Protein AF-A0A8T4I5E3-F1 (afdb_monomer_lite)

Radius of gyration: 19.33 Å; chains: 1; bounding box: 43×22×43 Å

Structure (mmCIF, N/CA/C/O backbone):
data_AF-A0A8T4I5E3-F1
#
_entry.id   AF-A0A8T4I5E3-F1
#
loop_
_atom_site.group_PDB
_atom_site.id
_atom_site.type_symbol
_atom_site.label_atom_id
_atom_site.label_alt_id
_atom_site.label_comp_id
_atom_site.label_asym_id
_atom_site.label_entity_id
_atom_site.label_seq_id
_atom_site.pdbx_PDB_ins_code
_atom_site.Cartn_x
_atom_site.Cartn_y
_atom_site.Cartn_z
_atom_site.occupancy
_atom_site.B_iso_or_equiv
_atom_site.auth_seq_id
_atom_site.auth_comp_id
_atom_site.auth_asym_id
_atom_site.auth_atom_id
_atom_site.pdbx_PDB_model_num
ATOM 1 N N . LEU A 1 1 ? 17.221 5.472 4.743 1.00 57.72 1 LEU A N 1
ATOM 2 C CA . LEU A 1 1 ? 17.304 4.955 3.371 1.00 57.72 1 LEU A CA 1
ATOM 3 C C . LEU A 1 1 ? 17.113 6.129 2.423 1.00 57.72 1 LEU A C 1
ATOM 5 O O . LEU A 1 1 ? 16.028 6.700 2.405 1.00 57.72 1 LEU A O 1
ATOM 9 N N . GLN A 1 2 ? 18.178 6.579 1.768 1.00 70.88 2 GLN A N 1
ATOM 10 C CA . GLN A 1 2 ? 18.135 7.515 0.647 1.00 70.88 2 GLN A CA 1
ATOM 11 C C . GLN A 1 2 ? 17.822 6.761 -0.653 1.00 70.88 2 GLN A C 1
ATOM 13 O O . GLN A 1 2 ? 17.841 5.533 -0.687 1.00 70.88 2 GLN A O 1
ATOM 18 N N . ARG A 1 3 ? 17.497 7.502 -1.720 1.00 60.00 3 ARG A N 1
ATOM 19 C CA . ARG A 1 3 ? 17.063 6.954 -3.019 1.00 60.00 3 ARG A CA 1
ATOM 20 C C . ARG A 1 3 ? 18.064 5.965 -3.634 1.00 60.00 3 ARG A C 1
ATOM 22 O O . ARG A 1 3 ? 17.638 5.067 -4.349 1.00 60.00 3 ARG A O 1
ATOM 29 N N . ASP A 1 4 ? 19.340 6.106 -3.290 1.00 77.19 4 ASP A N 1
ATOM 30 C CA . ASP A 1 4 ? 20.446 5.325 -3.846 1.00 77.19 4 ASP A CA 1
ATOM 31 C C . ASP A 1 4 ? 21.003 4.293 -2.842 1.00 77.19 4 ASP A C 1
ATOM 33 O O . ASP A 1 4 ? 22.024 3.666 -3.098 1.00 77.19 4 ASP A O 1
ATOM 37 N N . ASP A 1 5 ? 20.335 4.085 -1.698 1.00 77.62 5 ASP A N 1
ATOM 38 C CA . ASP A 1 5 ? 20.786 3.131 -0.668 1.00 77.62 5 ASP A CA 1
ATOM 39 C C . ASP A 1 5 ? 20.529 1.659 -1.058 1.00 77.62 5 ASP A C 1
ATOM 41 O O . ASP A 1 5 ? 20.977 0.748 -0.360 1.00 77.62 5 ASP A O 1
ATOM 45 N N . ILE A 1 6 ? 19.794 1.411 -2.148 1.00 78.81 6 ILE A N 1
ATOM 46 C CA . ILE A 1 6 ? 19.543 0.079 -2.708 1.00 78.81 6 ILE A CA 1
ATOM 47 C C . ILE A 1 6 ? 20.024 0.086 -4.161 1.00 78.81 6 ILE A C 1
ATOM 49 O O . ILE A 1 6 ? 19.354 0.626 -5.040 1.00 78.81 6 ILE A O 1
ATOM 53 N N . GLU A 1 7 ? 21.183 -0.523 -4.417 1.00 80.81 7 GLU A N 1
ATOM 54 C CA . GLU A 1 7 ? 21.693 -0.718 -5.776 1.00 80.81 7 GLU A CA 1
ATOM 55 C C . GLU A 1 7 ? 20.902 -1.834 -6.472 1.00 80.81 7 GLU A C 1
ATOM 57 O O . GLU A 1 7 ? 21.076 -3.019 -6.186 1.00 80.81 7 GLU A O 1
ATOM 62 N N . GLY A 1 8 ? 19.999 -1.449 -7.375 1.00 83.44 8 GLY A N 1
ATOM 63 C CA . GLY A 1 8 ? 19.320 -2.368 -8.288 1.00 83.44 8 GLY A CA 1
ATOM 64 C C . GLY A 1 8 ? 19.969 -2.361 -9.672 1.00 83.44 8 GLY A C 1
ATOM 65 O O . GLY A 1 8 ? 20.366 -1.306 -10.162 1.00 83.44 8 GLY A O 1
ATOM 66 N N . ASP A 1 9 ? 20.025 -3.521 -10.329 1.00 88.94 9 ASP A N 1
ATOM 67 C CA . ASP A 1 9 ? 20.450 -3.642 -11.727 1.00 88.94 9 ASP A CA 1
ATOM 68 C C . ASP A 1 9 ? 19.260 -4.038 -12.611 1.00 88.94 9 ASP A C 1
ATOM 70 O O . ASP A 1 9 ? 18.861 -5.197 -12.681 1.00 88.94 9 ASP A O 1
ATOM 74 N N . ALA A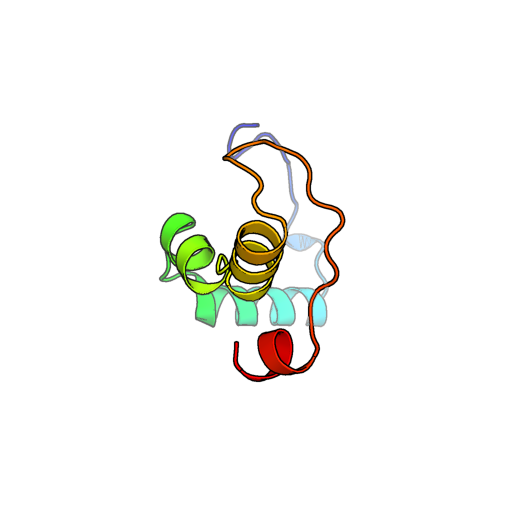 1 10 ? 18.674 -3.069 -13.315 1.00 87.12 10 ALA A N 1
ATOM 75 C CA . ALA A 1 10 ? 17.547 -3.336 -14.204 1.00 87.12 10 ALA A CA 1
ATOM 76 C C . ALA A 1 10 ? 17.928 -4.194 -15.424 1.00 87.12 10 ALA A C 1
ATOM 78 O O . ALA A 1 10 ? 17.029 -4.653 -16.128 1.00 87.12 10 ALA A O 1
ATOM 79 N N . ALA A 1 11 ? 19.217 -4.397 -15.721 1.00 90.50 11 ALA A N 1
ATOM 80 C CA . ALA A 1 11 ? 19.663 -5.221 -16.843 1.00 90.50 11 ALA A CA 1
ATOM 81 C C . ALA A 1 11 ? 19.550 -6.727 -16.564 1.00 90.50 11 ALA A C 1
ATOM 83 O O . ALA A 1 11 ? 19.560 -7.506 -17.515 1.00 90.50 11 ALA A O 1
ATOM 84 N N . VAL A 1 12 ? 19.410 -7.135 -15.296 1.00 95.06 12 VAL A N 1
ATOM 85 C CA . VAL A 1 12 ? 19.273 -8.554 -14.928 1.00 95.06 12 VAL A CA 1
ATOM 86 C C . VAL A 1 12 ? 17.851 -9.096 -15.077 1.00 95.06 12 VAL A C 1
ATOM 88 O O . VAL A 1 12 ? 17.669 -10.307 -15.005 1.00 95.06 12 VAL A O 1
ATOM 91 N N . LEU A 1 13 ? 16.868 -8.217 -15.292 1.00 94.62 13 LEU A N 1
ATOM 92 C CA . LEU A 1 13 ? 15.472 -8.603 -15.484 1.00 94.62 13 LEU A CA 1
ATOM 93 C C . LEU A 1 13 ? 15.290 -9.323 -16.815 1.00 94.62 13 LEU A C 1
ATOM 95 O O . LEU A 1 13 ? 15.754 -8.838 -17.859 1.00 94.62 13 LEU A O 1
ATOM 99 N N . ASP A 1 14 ? 14.549 -10.426 -16.785 1.00 97.38 14 ASP A N 1
ATOM 100 C CA . ASP A 1 14 ? 14.086 -11.060 -18.008 1.00 97.38 14 ASP A CA 1
ATOM 101 C C . ASP A 1 14 ? 13.001 -10.217 -18.710 1.00 97.38 14 ASP A C 1
ATOM 103 O O . ASP A 1 14 ? 12.646 -9.102 -18.303 1.00 97.38 14 ASP A O 1
ATOM 107 N N . LYS A 1 15 ? 12.525 -10.714 -19.855 1.00 96.38 15 LYS A N 1
ATOM 108 C CA . LYS A 1 15 ? 11.543 -9.992 -20.665 1.00 96.38 15 LYS A CA 1
ATOM 109 C C . LYS A 1 15 ? 10.211 -9.823 -19.926 1.00 96.38 15 LYS A C 1
ATOM 111 O O . LYS A 1 15 ? 9.645 -8.733 -19.971 1.00 96.38 15 LYS A O 1
ATOM 116 N N . ASP A 1 16 ? 9.729 -10.875 -19.278 1.00 96.88 16 ASP A N 1
ATOM 117 C CA . ASP A 1 16 ? 8.393 -10.920 -18.687 1.00 96.88 16 ASP A CA 1
ATOM 118 C C . ASP A 1 16 ? 8.364 -10.113 -17.374 1.00 96.88 16 ASP A C 1
ATOM 120 O O . ASP A 1 16 ? 7.399 -9.398 -17.085 1.00 96.88 16 ASP A O 1
ATOM 124 N N . GLU A 1 17 ? 9.461 -10.140 -16.612 1.00 96.38 17 GLU A N 1
ATOM 125 C CA . GLU A 1 17 ? 9.673 -9.298 -15.431 1.00 96.38 17 GLU A CA 1
ATOM 126 C C . GLU A 1 17 ? 9.694 -7.809 -15.795 1.00 96.38 17 GLU A C 1
ATOM 128 O O . GLU A 1 17 ? 9.028 -6.992 -15.149 1.00 96.38 17 GLU A O 1
ATOM 133 N N . ARG A 1 18 ? 10.428 -7.445 -16.855 1.00 95.75 18 ARG A N 1
ATOM 134 C CA . ARG A 1 18 ? 10.482 -6.061 -17.343 1.00 95.75 18 ARG A CA 1
ATOM 135 C C . ARG A 1 18 ? 9.118 -5.583 -17.816 1.00 95.75 18 ARG A C 1
ATOM 137 O O . ARG A 1 18 ? 8.700 -4.497 -17.429 1.00 95.75 18 ARG A O 1
ATOM 144 N N . GLU A 1 19 ? 8.429 -6.393 -18.614 1.00 96.44 19 GLU A N 1
ATOM 145 C CA . GLU A 1 19 ? 7.096 -6.068 -19.123 1.00 96.44 19 GLU A CA 1
ATOM 146 C C . GLU A 1 19 ? 6.109 -5.830 -17.971 1.00 96.44 19 GLU A C 1
ATOM 148 O O . GLU A 1 19 ? 5.376 -4.842 -17.973 1.00 96.44 19 GLU A O 1
ATOM 153 N N . SER A 1 20 ? 6.166 -6.660 -16.926 1.00 96.56 20 SER A N 1
ATOM 154 C CA . SER A 1 20 ? 5.340 -6.489 -15.726 1.00 96.56 20 SER A CA 1
ATOM 155 C C . SER A 1 20 ? 5.608 -5.159 -15.008 1.00 96.56 20 SER A C 1
ATOM 157 O O . SER A 1 20 ? 4.670 -4.473 -14.596 1.00 96.56 20 SER A O 1
ATOM 159 N N . ILE A 1 21 ? 6.878 -4.763 -14.872 1.00 94.56 21 ILE A N 1
ATOM 160 C CA . ILE A 1 21 ? 7.260 -3.484 -14.250 1.00 94.56 21 ILE A CA 1
ATOM 161 C C . ILE A 1 21 ? 6.826 -2.301 -15.118 1.00 94.56 21 ILE A C 1
ATOM 163 O O . ILE A 1 21 ? 6.282 -1.329 -14.591 1.00 94.56 21 ILE A O 1
ATOM 167 N N . ASP A 1 22 ? 7.034 -2.378 -16.431 1.00 94.81 22 ASP A N 1
ATOM 168 C CA . ASP A 1 22 ? 6.677 -1.309 -17.362 1.00 94.81 22 ASP A CA 1
ATOM 169 C C . ASP A 1 22 ? 5.167 -1.043 -17.351 1.00 94.81 22 ASP A C 1
ATOM 171 O O . ASP A 1 22 ? 4.762 0.118 -17.303 1.00 94.81 22 ASP A O 1
ATOM 175 N N . VAL A 1 23 ? 4.334 -2.089 -17.273 1.00 96.56 23 VAL A N 1
ATOM 176 C CA . VAL A 1 23 ? 2.875 -1.951 -17.116 1.00 96.56 23 VAL A CA 1
ATOM 177 C C . VAL A 1 23 ? 2.520 -1.200 -15.829 1.00 96.56 23 VAL A C 1
ATOM 179 O O . VAL A 1 23 ? 1.690 -0.288 -15.850 1.00 96.56 23 VAL A O 1
ATOM 182 N N . VAL A 1 24 ? 3.150 -1.534 -14.698 1.00 94.69 24 VAL A N 1
ATOM 183 C CA . VAL A 1 24 ? 2.919 -0.819 -13.430 1.00 94.69 24 VAL A CA 1
ATOM 184 C C . VAL A 1 24 ? 3.337 0.647 -13.561 1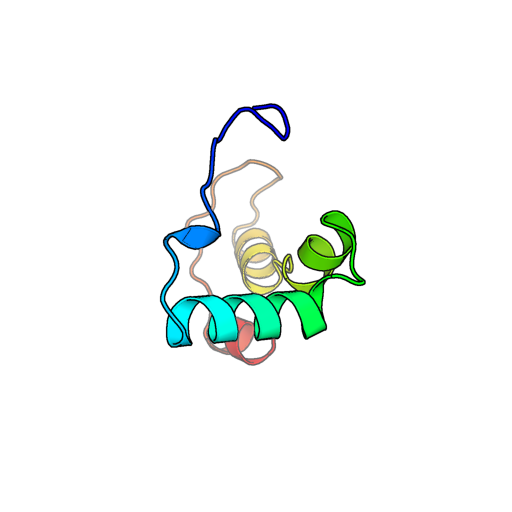.00 94.69 24 VAL A C 1
ATOM 186 O O . VAL A 1 24 ? 2.586 1.547 -13.181 1.00 94.69 24 VAL A O 1
ATOM 189 N N . LEU A 1 25 ? 4.514 0.912 -14.130 1.00 94.19 25 LEU A N 1
ATOM 190 C CA . LEU A 1 25 ? 5.022 2.271 -14.289 1.00 94.19 25 LEU A CA 1
ATOM 191 C C . LEU A 1 25 ? 4.173 3.098 -15.254 1.00 94.19 25 LEU A C 1
ATOM 193 O O . LEU A 1 25 ? 3.913 4.260 -14.958 1.00 94.19 25 LEU A 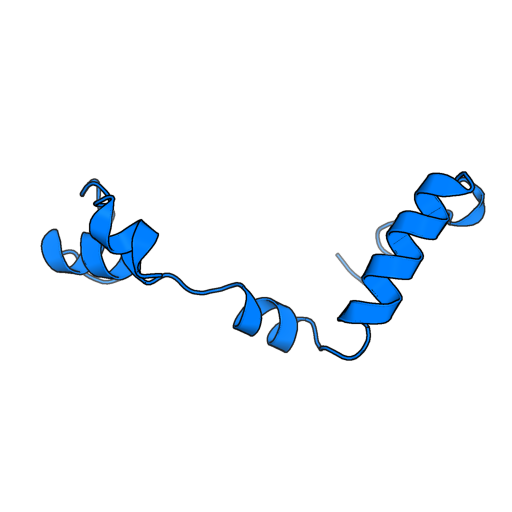O 1
ATOM 197 N N . GLU A 1 26 ? 3.712 2.540 -16.370 1.00 95.94 26 GLU A N 1
ATOM 198 C CA . GLU A 1 26 ? 2.844 3.233 -17.327 1.00 95.94 26 GLU A CA 1
ATOM 199 C C . GLU A 1 26 ? 1.581 3.773 -16.650 1.00 95.94 26 GLU A C 1
ATOM 201 O O . GLU A 1 26 ? 1.222 4.935 -16.847 1.00 95.94 26 GLU A O 1
ATOM 206 N N . ASN A 1 27 ? 0.962 2.960 -15.794 1.00 93.88 27 ASN A N 1
ATOM 207 C CA . ASN A 1 27 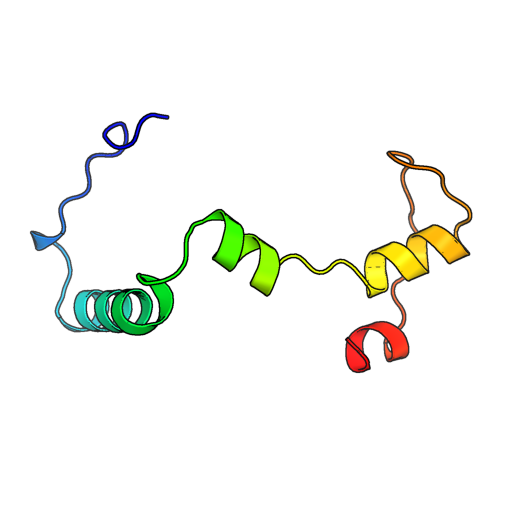? -0.280 3.318 -15.119 1.00 93.88 27 ASN A CA 1
ATOM 208 C C . ASN A 1 27 ? -0.059 4.249 -13.921 1.00 93.88 27 ASN A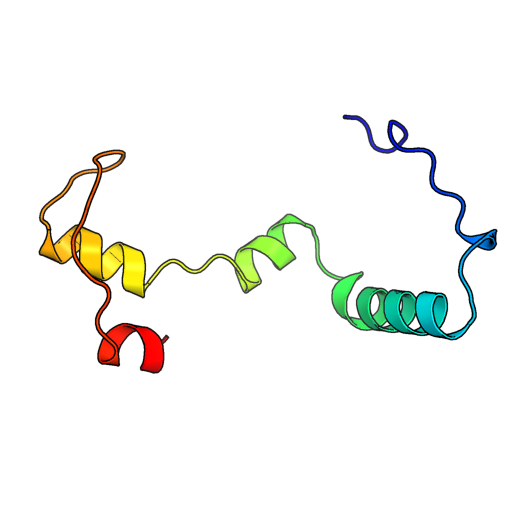 C 1
ATOM 210 O O . ASN A 1 27 ? -0.868 5.147 -13.689 1.00 93.88 27 ASN A O 1
ATOM 214 N N . PHE A 1 28 ? 1.026 4.064 -13.159 1.00 94.44 28 PHE A N 1
ATOM 215 C CA . PHE A 1 28 ? 1.171 4.720 -11.857 1.00 94.44 28 PHE A CA 1
ATOM 216 C C . PHE A 1 28 ? 2.213 5.843 -11.787 1.00 94.44 28 PHE A C 1
ATOM 218 O O . PHE A 1 28 ? 2.183 6.631 -10.843 1.00 94.44 28 PHE A O 1
ATOM 225 N N . ARG A 1 29 ? 3.099 6.002 -12.782 1.00 93.75 29 ARG A N 1
ATOM 226 C CA . ARG A 1 29 ? 4.178 7.018 -12.747 1.00 93.75 29 ARG A CA 1
ATOM 227 C C . ARG A 1 29 ? 3.705 8.471 -12.667 1.00 93.75 29 ARG A C 1
ATOM 229 O O . ARG A 1 29 ? 4.513 9.347 -12.370 1.00 93.75 29 ARG A O 1
ATOM 236 N N . ALA A 1 30 ? 2.451 8.740 -13.028 1.00 95.19 30 ALA A N 1
ATOM 237 C CA . ALA A 1 30 ? 1.872 10.080 -13.000 1.00 95.19 30 ALA A CA 1
ATOM 238 C C . ALA A 1 30 ? 1.475 10.523 -11.583 1.00 95.19 30 ALA A C 1
ATOM 240 O O . ALA A 1 30 ? 1.312 11.718 -11.343 1.00 95.19 30 ALA A O 1
ATOM 241 N N . TYR A 1 31 ? 1.330 9.575 -10.657 1.00 94.69 31 TYR A N 1
ATOM 242 C CA . TYR A 1 31 ? 0.907 9.828 -9.288 1.00 94.69 31 TYR A CA 1
ATOM 243 C C . TYR A 1 31 ? 2.118 10.004 -8.376 1.00 94.69 31 TYR A C 1
ATOM 245 O O . TYR A 1 31 ? 3.126 9.302 -8.497 1.00 94.69 31 TYR A O 1
ATOM 253 N N . SER A 1 32 ? 2.026 10.935 -7.428 1.00 93.62 32 SER A N 1
ATOM 254 C CA . SER A 1 32 ? 3.008 11.001 -6.350 1.00 93.62 32 SER A CA 1
ATOM 255 C C . SER A 1 32 ? 2.828 9.823 -5.387 1.00 93.62 32 SER A C 1
ATOM 257 O O . SER A 1 32 ? 1.767 9.202 -5.319 1.00 93.62 32 SER A O 1
ATOM 259 N N . ALA A 1 33 ? 3.847 9.540 -4.570 1.00 88.12 33 ALA A N 1
ATOM 260 C CA . ALA A 1 33 ? 3.723 8.543 -3.504 1.00 88.12 33 ALA A CA 1
ATOM 261 C C . ALA A 1 33 ? 2.566 8.864 -2.536 1.00 88.12 33 ALA A C 1
ATOM 263 O O . ALA A 1 33 ? 1.930 7.955 -2.008 1.00 88.12 33 ALA A O 1
ATOM 264 N N . HIS A 1 34 ? 2.276 10.154 -2.326 1.00 89.88 34 HIS A N 1
ATOM 265 C CA . HIS A 1 34 ? 1.143 10.581 -1.512 1.00 89.88 34 HIS A CA 1
ATOM 266 C C . HIS A 1 34 ? -0.194 10.276 -2.192 1.00 89.88 34 HIS A C 1
ATOM 268 O O . HIS A 1 34 ? -1.087 9.755 -1.533 1.00 89.88 34 HIS A O 1
ATOM 274 N N . ASP A 1 35 ? -0.313 10.527 -3.498 1.00 92.75 35 ASP A N 1
ATOM 275 C CA . ASP A 1 35 ? -1.534 10.233 -4.258 1.00 92.75 35 ASP A CA 1
ATOM 276 C C . ASP A 1 35 ? -1.820 8.729 -4.278 1.00 92.75 35 ASP A C 1
ATOM 278 O O . ASP A 1 35 ? -2.933 8.313 -3.972 1.00 92.75 35 ASP A O 1
ATOM 282 N N . LEU A 1 36 ? -0.797 7.906 -4.543 1.00 91.38 36 LEU A N 1
ATOM 283 C CA . LEU A 1 36 ? -0.915 6.446 -4.484 1.00 91.38 36 LEU A CA 1
ATOM 284 C C . LEU A 1 36 ? -1.367 5.984 -3.097 1.00 91.38 36 LEU A C 1
ATOM 286 O O . LEU A 1 36 ? -2.276 5.166 -2.985 1.00 91.38 36 LEU A O 1
ATOM 290 N N . SER A 1 37 ? -0.787 6.556 -2.038 1.00 87.56 37 SER A N 1
ATOM 291 C CA . SER A 1 37 ? -1.226 6.278 -0.672 1.00 87.56 37 SER A CA 1
ATOM 292 C C . SER A 1 37 ? -2.675 6.703 -0.451 1.00 87.56 37 SER A C 1
ATOM 294 O O . SER A 1 37 ? -3.423 5.955 0.158 1.00 87.56 37 SER A O 1
ATOM 296 N N . ALA A 1 38 ? -3.102 7.875 -0.914 1.00 88.69 38 ALA A N 1
ATOM 297 C CA . ALA A 1 38 ? -4.474 8.344 -0.728 1.00 88.69 38 ALA A CA 1
ATOM 298 C C . ALA A 1 38 ? -5.498 7.477 -1.483 1.00 88.69 38 ALA A C 1
ATOM 300 O O . ALA A 1 38 ? -6.615 7.294 -1.003 1.00 88.69 38 ALA A O 1
ATOM 301 N N . MET A 1 39 ? -5.112 6.912 -2.631 1.00 87.12 39 MET A N 1
ATOM 302 C CA . MET A 1 39 ? -5.952 6.000 -3.411 1.00 87.12 39 MET A CA 1
ATOM 303 C C . MET A 1 39 ? -6.184 4.659 -2.708 1.00 87.12 39 MET A C 1
ATOM 305 O O . MET A 1 39 ? -7.251 4.077 -2.867 1.00 87.12 39 MET A O 1
ATOM 309 N N . THR A 1 40 ? -5.205 4.162 -1.947 1.00 81.19 40 THR A N 1
ATOM 310 C CA . THR A 1 40 ? -5.266 2.813 -1.356 1.00 81.19 40 THR A CA 1
ATOM 311 C C . THR A 1 40 ? -5.454 2.808 0.159 1.00 81.19 40 THR A C 1
ATOM 313 O O . THR A 1 40 ? -5.793 1.778 0.733 1.00 81.19 40 THR A O 1
ATOM 316 N N . HIS A 1 41 ? -5.192 3.924 0.840 1.00 80.81 41 HIS A N 1
ATOM 317 C CA . HIS A 1 41 ? -5.227 4.016 2.297 1.00 80.81 41 HIS A CA 1
ATOM 318 C C . HIS A 1 41 ? -6.601 4.473 2.769 1.00 80.81 41 HIS A C 1
ATOM 320 O O . HIS A 1 41 ? -6.803 5.613 3.189 1.00 80.81 41 HIS A O 1
ATOM 326 N N . GLN A 1 42 ? -7.552 3.553 2.720 1.00 82.75 42 GLN A N 1
ATOM 327 C CA . GLN A 1 42 ? -8.859 3.746 3.315 1.00 82.75 42 GLN A CA 1
ATOM 328 C C . GLN A 1 42 ? -9.027 2.722 4.448 1.00 82.75 42 GLN A C 1
ATOM 330 O O . GLN A 1 42 ? -8.706 1.549 4.290 1.00 82.75 42 GLN A O 1
ATOM 335 N N . ALA A 1 43 ? -9.540 3.162 5.599 1.00 87.44 43 ALA A N 1
ATOM 336 C CA . ALA A 1 43 ? -9.627 2.342 6.813 1.00 87.44 43 ALA A CA 1
ATOM 337 C C . ALA A 1 43 ? -11.069 2.147 7.322 1.00 87.44 43 ALA A C 1
ATOM 339 O O . ALA A 1 43 ? -11.256 1.943 8.517 1.00 87.44 43 ALA A O 1
ATOM 340 N N . GLY A 1 44 ? -12.082 2.244 6.453 1.00 90.88 44 GLY A N 1
ATOM 341 C CA . GLY A 1 44 ? -13.508 2.265 6.821 1.00 90.88 44 GLY A CA 1
ATOM 342 C C . GLY A 1 44 ? -13.915 1.167 7.808 1.00 90.88 44 GLY A C 1
ATOM 343 O O . GLY A 1 44 ? -14.188 1.505 8.962 1.00 90.88 44 GLY A O 1
ATOM 344 N N . PRO A 1 45 ? -13.819 -0.125 7.434 1.00 93.62 45 PRO A N 1
ATOM 345 C CA . PRO A 1 45 ? -14.230 -1.236 8.299 1.00 93.62 45 PRO A CA 1
ATOM 346 C C . PRO A 1 45 ? -13.497 -1.236 9.647 1.00 93.62 45 PRO A C 1
ATOM 348 O O . PRO A 1 45 ? -14.076 -1.485 10.705 1.00 93.62 45 PRO A O 1
ATOM 351 N N . TRP A 1 46 ? -12.209 -0.880 9.639 1.00 92.50 46 TRP A N 1
ATOM 352 C CA . TRP A 1 46 ? -11.406 -0.768 10.857 1.00 92.50 46 TRP A CA 1
ATOM 353 C C . TRP A 1 46 ? -11.842 0.397 11.753 1.00 92.50 46 TRP A C 1
ATOM 355 O O . TRP A 1 46 ? -11.820 0.265 12.977 1.00 92.50 46 TRP A O 1
ATOM 365 N N . LEU A 1 47 ? -12.236 1.537 11.182 1.00 92.56 47 LEU A N 1
ATOM 366 C CA . LEU A 1 47 ? -12.773 2.671 11.937 1.00 92.56 47 LEU A CA 1
ATOM 367 C C . LEU A 1 47 ? -14.148 2.343 12.524 1.00 92.56 47 LEU A C 1
ATOM 369 O O . LEU A 1 47 ? -14.407 2.700 13.674 1.00 92.56 47 LEU A O 1
ATOM 373 N N . ASP A 1 48 ? -15.000 1.638 11.779 1.00 94.38 48 ASP A N 1
ATOM 374 C CA . ASP A 1 48 ? -16.298 1.165 12.261 1.00 94.38 48 ASP A CA 1
ATOM 375 C C . ASP A 1 48 ? -16.156 0.208 13.444 1.00 94.38 48 ASP A C 1
ATOM 377 O O . ASP A 1 48 ? -16.746 0.446 14.503 1.00 94.38 48 ASP A O 1
ATOM 381 N N . ALA A 1 49 ? -15.286 -0.797 13.331 1.00 95.44 49 ALA A N 1
ATOM 382 C CA . ALA A 1 49 ? -14.998 -1.717 14.429 1.00 95.44 49 ALA A CA 1
ATOM 383 C C . ALA A 1 49 ? -14.461 -0.993 15.671 1.00 95.44 49 ALA A C 1
ATOM 385 O O . ALA A 1 49 ? -14.872 -1.275 16.797 1.00 95.44 49 ALA A O 1
ATOM 386 N N . ARG A 1 50 ? -13.586 0.004 15.496 1.00 95.62 50 ARG A N 1
ATOM 387 C CA . ARG A 1 50 ? -13.086 0.819 16.616 1.00 95.62 50 ARG A CA 1
ATOM 388 C C . ARG A 1 50 ? -14.183 1.664 17.264 1.00 95.62 50 ARG A C 1
ATOM 390 O O . ARG A 1 50 ? -14.237 1.725 18.491 1.00 95.62 50 ARG A O 1
ATOM 397 N N . ARG A 1 51 ? -15.077 2.264 16.468 1.00 94.69 51 ARG A N 1
ATOM 398 C CA . ARG A 1 51 ? -16.244 3.003 16.978 1.00 94.69 51 ARG A CA 1
ATOM 399 C C . ARG A 1 51 ? -17.162 2.100 17.796 1.00 94.69 51 ARG A C 1
ATOM 401 O O . ARG A 1 51 ? -17.560 2.494 18.888 1.00 94.69 51 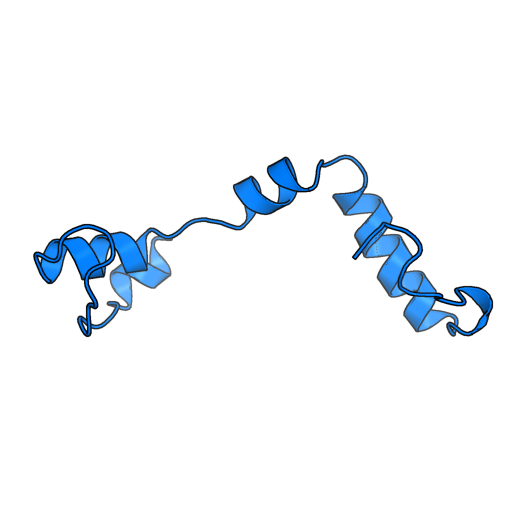ARG A O 1
ATOM 408 N N . ARG A 1 52 ? -17.462 0.890 17.311 1.00 95.88 52 ARG A N 1
ATOM 409 C CA . ARG A 1 52 ? -18.277 -0.095 18.048 1.00 95.88 52 ARG A CA 1
ATOM 410 C C . ARG A 1 52 ? -17.631 -0.530 19.357 1.00 95.88 52 ARG A C 1
ATOM 412 O O . ARG A 1 52 ? -18.318 -0.629 20.368 1.00 95.88 52 ARG A O 1
ATOM 419 N N . ALA A 1 53 ? -16.316 -0.735 19.341 1.00 96.75 53 ALA A N 1
ATOM 420 C CA . ALA A 1 53 ? -15.540 -1.082 20.527 1.00 96.75 53 ALA A CA 1
ATOM 421 C C . ALA A 1 53 ? -15.446 0.064 21.552 1.00 96.75 53 ALA A C 1
ATOM 423 O O . ALA A 1 53 ? -15.011 -0.167 22.679 1.00 96.75 53 ALA A O 1
ATOM 424 N N . GLY A 1 54 ? -15.802 1.295 21.161 1.00 97.12 54 GLY A N 1
ATOM 425 C CA . GLY A 1 54 ? -15.695 2.484 22.004 1.00 97.12 54 GLY A CA 1
ATOM 426 C C . GLY A 1 54 ? -14.254 2.825 22.387 1.00 97.12 54 GLY A C 1
ATOM 427 O O . GLY A 1 54 ? -14.032 3.340 23.479 1.00 97.12 54 GLY A O 1
ATOM 428 N N . VAL A 1 55 ? -13.279 2.491 21.532 1.00 96.56 55 VAL A N 1
ATOM 429 C CA . VAL A 1 55 ? -11.857 2.728 21.817 1.00 96.56 55 VAL A CA 1
ATOM 430 C C . VAL A 1 55 ? -11.387 4.063 21.247 1.00 96.56 55 VAL A C 1
ATOM 432 O O . VAL A 1 55 ? -11.671 4.397 20.095 1.00 96.56 55 VAL A O 1
ATOM 435 N N . ASP A 1 56 ? -10.613 4.796 22.041 1.00 91.75 56 ASP A N 1
ATOM 436 C CA . ASP A 1 56 ? -10.010 6.065 21.636 1.00 91.75 56 ASP A CA 1
ATOM 437 C C . ASP A 1 56 ? -8.799 5.851 20.715 1.00 91.75 56 ASP A C 1
ATOM 439 O O . ASP A 1 56 ? -8.292 4.735 20.526 1.00 91.75 56 ASP A O 1
ATOM 443 N N . ASP A 1 57 ? -8.296 6.942 20.141 1.00 90.06 57 ASP A N 1
ATOM 444 C CA . ASP A 1 57 ? -7.098 6.936 19.306 1.00 90.06 57 ASP A CA 1
ATOM 445 C C . ASP A 1 57 ? -5.917 6.235 19.988 1.00 90.06 57 ASP A C 1
ATOM 447 O O . ASP A 1 57 ? -5.676 6.365 21.188 1.00 90.06 57 ASP A O 1
ATOM 451 N N . LEU A 1 58 ? -5.178 5.458 19.189 1.00 89.94 58 LEU A N 1
ATOM 452 C CA . LEU A 1 58 ? -4.029 4.642 19.605 1.00 89.94 58 LEU A CA 1
ATOM 453 C C . LEU A 1 58 ? -4.347 3.504 20.594 1.00 89.94 58 LEU A C 1
ATOM 455 O O . LEU A 1 58 ? -3.471 2.681 20.867 1.00 89.94 58 LEU A O 1
ATOM 459 N N . GLN A 1 59 ? -5.579 3.391 21.098 1.00 95.56 59 GLN A N 1
ATOM 460 C CA . GLN A 1 59 ? -5.983 2.249 21.914 1.00 95.56 59 GLN A CA 1
ATOM 461 C C . GLN A 1 59 ? -6.199 1.006 21.053 1.00 95.56 59 GLN A C 1
ATOM 463 O O . GLN A 1 59 ? -6.667 1.073 19.915 1.00 95.56 59 GLN A O 1
ATOM 468 N N . ARG A 1 60 ? -5.868 -0.160 21.605 1.00 93.75 60 ARG A N 1
ATOM 469 C CA . ARG A 1 60 ? -6.074 -1.443 20.932 1.00 93.75 60 ARG A CA 1
ATOM 470 C C . ARG A 1 60 ? -7.565 -1.796 20.902 1.00 93.75 60 ARG A C 1
ATOM 472 O O . ARG A 1 60 ? -8.217 -1.750 21.937 1.00 93.75 60 ARG A O 1
ATOM 479 N N . SER A 1 61 ? -8.051 -2.240 19.744 1.00 94.25 61 SER A N 1
ATOM 480 C CA . SER A 1 61 ? -9.338 -2.932 19.598 1.00 94.25 61 SER A CA 1
ATOM 481 C C . SER A 1 61 ? -9.099 -4.413 19.304 1.00 94.25 61 SER A C 1
ATOM 483 O O . SER A 1 61 ? -8.104 -4.755 18.665 1.00 94.25 61 SER A O 1
ATOM 485 N N . ASN A 1 62 ? -10.002 -5.279 19.765 1.00 95.81 62 ASN A N 1
ATOM 486 C CA . ASN A 1 62 ? -10.132 -6.655 19.271 1.00 95.81 62 ASN A CA 1
ATOM 487 C C . ASN A 1 62 ? -11.536 -6.900 18.677 1.00 95.81 62 ASN A C 1
ATOM 489 O O . ASN A 1 62 ? -11.920 -8.052 18.513 1.00 95.81 62 ASN A O 1
ATOM 493 N N . GLU A 1 63 ? -12.311 -5.838 18.425 1.00 97.12 63 GLU A N 1
ATOM 494 C CA . GLU A 1 63 ? -13.632 -5.945 17.802 1.00 97.12 63 GLU A CA 1
ATOM 495 C C . GLU A 1 63 ? -13.493 -6.492 16.382 1.00 97.12 63 GLU A C 1
ATOM 497 O O . GLU A 1 63 ? -12.642 -6.041 15.611 1.00 97.12 63 GLU A O 1
ATOM 502 N N . GLU A 1 64 ? -14.320 -7.479 16.064 1.00 97.12 64 GLU A N 1
ATOM 503 C CA . GLU A 1 64 ? -14.310 -8.158 14.777 1.00 97.12 64 GLU A CA 1
ATOM 504 C C . GLU A 1 64 ? -14.858 -7.249 13.666 1.00 97.12 64 GLU A C 1
ATOM 506 O O . GLU A 1 64 ? -15.788 -6.457 13.878 1.00 97.12 64 GLU A O 1
ATOM 511 N N . LEU A 1 65 ? -14.262 -7.359 12.476 1.00 96.19 65 LEU A N 1
ATOM 512 C CA . LEU A 1 65 ? -14.794 -6.729 11.269 1.00 96.19 65 LEU A CA 1
ATOM 513 C C . LEU A 1 65 ? -16.005 -7.528 10.799 1.00 96.19 65 LEU A C 1
ATOM 515 O O . LEU A 1 65 ? -15.958 -8.754 10.782 1.00 96.19 65 LEU A O 1
ATOM 519 N N . ARG A 1 66 ? -17.079 -6.845 10.411 1.00 95.94 66 ARG A N 1
ATOM 520 C CA . ARG A 1 66 ? -18.270 -7.520 9.893 1.00 95.94 66 ARG A CA 1
ATOM 521 C C . ARG A 1 66 ? -18.190 -7.618 8.379 1.00 95.94 66 ARG A C 1
ATOM 523 O O . ARG A 1 66 ? -17.747 -6.671 7.736 1.00 95.94 66 ARG A O 1
ATOM 530 N N . ASP A 1 67 ? -18.687 -8.719 7.828 1.00 95.06 67 ASP A N 1
ATOM 531 C CA . ASP A 1 67 ? -18.698 -8.948 6.379 1.00 95.06 67 ASP A CA 1
ATOM 532 C C . ASP A 1 67 ? -19.431 -7.825 5.629 1.00 95.06 67 ASP A C 1
ATOM 534 O O . ASP A 1 67 ? -18.905 -7.308 4.652 1.00 95.06 67 ASP A O 1
ATOM 538 N N . GLU A 1 68 ? -20.570 -7.360 6.156 1.00 93.88 68 GLU A N 1
ATOM 539 C CA . GLU A 1 68 ? -21.345 -6.240 5.592 1.00 93.88 68 GLU A CA 1
ATOM 540 C C . GLU A 1 68 ? -20.512 -4.953 5.437 1.00 93.88 68 GLU A C 1
ATOM 542 O O . GLU A 1 68 ? -20.664 -4.214 4.474 1.00 93.88 68 GLU A O 1
ATOM 547 N N . GLU A 1 69 ? -19.573 -4.707 6.353 1.00 91.69 69 GLU A N 1
ATOM 548 C CA . GLU A 1 69 ? -18.725 -3.511 6.337 1.00 91.69 69 GLU A CA 1
ATOM 549 C C . GLU A 1 69 ? -17.568 -3.650 5.354 1.00 91.69 69 GLU A C 1
ATOM 551 O O . GLU A 1 69 ? -17.094 -2.652 4.826 1.00 91.69 69 GLU A O 1
ATOM 556 N N . ILE A 1 70 ? -17.103 -4.880 5.132 1.00 90.75 70 ILE A N 1
ATOM 557 C CA . ILE A 1 70 ? -16.055 -5.196 4.160 1.00 90.75 70 ILE A CA 1
ATOM 558 C C . ILE A 1 70 ? -16.627 -5.155 2.740 1.00 90.75 70 ILE A C 1
ATOM 560 O O . ILE A 1 70 ? -15.943 -4.695 1.834 1.00 90.75 70 ILE A O 1
ATOM 564 N N . GLU A 1 71 ? -17.853 -5.644 2.540 1.00 89.81 71 GLU A N 1
ATOM 565 C CA . GLU A 1 71 ? -18.516 -5.679 1.231 1.00 89.81 71 GLU A CA 1
ATOM 566 C C . GLU A 1 71 ? -18.878 -4.283 0.706 1.00 89.81 71 GLU A C 1
ATOM 568 O O . GLU A 1 71 ? -18.751 -4.029 -0.492 1.00 89.81 71 GLU A O 1
ATOM 573 N N . ASP A 1 72 ? -19.306 -3.380 1.591 1.00 82.62 72 ASP A N 1
ATOM 574 C CA . ASP A 1 72 ? -19.741 -2.021 1.238 1.00 82.62 72 ASP A CA 1
ATOM 575 C C . ASP A 1 72 ? -18.579 -1.026 1.018 1.00 82.62 72 ASP A C 1
ATOM 577 O O . ASP A 1 72 ? -18.821 0.153 0.729 1.00 82.62 72 ASP A O 1
ATOM 581 N N . PHE A 1 73 ? -17.328 -1.474 1.167 1.00 80.81 73 PHE A N 1
ATOM 582 C CA . PHE A 1 73 ? -16.125 -0.640 1.192 1.00 80.81 73 PHE A CA 1
ATOM 583 C C . PHE A 1 73 ? -15.213 -0.836 -0.024 1.00 80.81 73 PHE A C 1
ATOM 585 O O . PHE A 1 73 ? -14.882 0.189 -0.665 1.00 80.81 73 PHE A O 1
#

Sequence (73 aa):
LQRDDIEGDAAVLDKDERESIDVVLENFRAYSAHDLSAMTHQAGPWLDARRRAGVDDLQRSNEELRDEEIEDF

Foldseek 3Di:
DDPPPDDDDPVPDDPVRVVVVVVVCVPDVVDDPVRVCVVPVDCFQVVVQCVVQVDDPPDDGPRDRDPVRVVVD

Secondary structure (DSSP, 8-state):
--TTSS---GGG--HHHHHHHHHHHHHHTTS-HHHHHHHH---HHHHHHHHHHTPPTT----PPPPHHHHHT-

pLDDT: mean 90.56, std 7.85, range [57.72, 97.38]